Protein AF-A0A654IMM1-F1 (afdb_monomer)

Structure (mmCIF, N/CA/C/O backbone):
data_AF-A0A654IMM1-F1
#
_entry.id   AF-A0A654IMM1-F1
#
loop_
_atom_site.group_PDB
_atom_site.id
_atom_site.type_symbol
_atom_site.label_atom_id
_atom_site.label_alt_id
_atom_site.label_comp_id
_atom_site.label_asym_id
_atom_site.label_entity_id
_atom_site.label_seq_id
_atom_site.pdbx_PDB_ins_code
_atom_site.Cartn_x
_atom_site.Cartn_y
_atom_site.Cartn_z
_atom_site.occupancy
_atom_site.B_iso_or_equiv
_atom_site.auth_seq_id
_atom_site.auth_comp_id
_atom_site.auth_asym_id
_atom_site.auth_atom_id
_atom_site.pdbx_PDB_model_num
ATOM 1 N N . MET A 1 1 ? -13.346 61.002 -41.048 1.00 47.75 1 MET A N 1
ATOM 2 C CA . MET A 1 1 ? -12.872 59.673 -41.511 1.00 47.75 1 MET A CA 1
ATOM 3 C C . MET A 1 1 ? -11.420 59.480 -41.084 1.00 47.75 1 MET A C 1
ATOM 5 O O . MET A 1 1 ? -10.729 60.487 -41.015 1.00 47.75 1 MET A O 1
ATOM 9 N N . LYS A 1 2 ? -10.981 58.224 -40.876 1.00 48.41 2 LYS A N 1
ATOM 10 C CA . LYS A 1 2 ? -9.616 57.735 -40.526 1.00 48.41 2 LYS A CA 1
ATOM 11 C C . LYS A 1 2 ? -9.418 57.268 -39.066 1.00 48.41 2 LYS A C 1
ATOM 13 O O . LYS A 1 2 ? -8.613 57.811 -38.325 1.00 48.41 2 LYS A O 1
ATOM 18 N N . LYS A 1 3 ? -10.118 56.190 -38.685 1.00 50.53 3 LYS A N 1
ATOM 19 C CA . LYS A 1 3 ? -9.731 55.260 -37.599 1.00 50.53 3 LYS A CA 1
ATOM 20 C C . LYS A 1 3 ? -9.692 53.824 -38.143 1.00 50.53 3 LYS A C 1
ATOM 22 O O . LYS A 1 3 ? -10.423 52.960 -37.681 1.00 50.53 3 LYS A O 1
ATOM 27 N N . LEU A 1 4 ? -8.912 53.594 -39.199 1.00 48.59 4 LEU A N 1
ATOM 28 C CA . LEU A 1 4 ? -8.881 52.294 -39.879 1.00 48.59 4 LEU A CA 1
ATOM 29 C C . LEU A 1 4 ? -7.478 51.964 -40.409 1.00 48.59 4 LEU A C 1
ATOM 31 O O . LEU A 1 4 ? -7.307 51.718 -41.596 1.00 48.59 4 LEU A O 1
ATOM 35 N N . LEU A 1 5 ? -6.445 52.038 -39.560 1.00 50.12 5 LEU A N 1
ATOM 36 C CA . LEU A 1 5 ? -5.083 51.707 -40.008 1.00 50.12 5 LEU A CA 1
ATOM 37 C C . LEU A 1 5 ? -4.178 51.046 -38.955 1.00 50.12 5 LEU A C 1
ATOM 39 O O . LEU A 1 5 ? -2.963 51.129 -39.066 1.00 50.12 5 LEU A O 1
ATOM 43 N N . VAL A 1 6 ? -4.740 50.388 -37.934 1.00 53.06 6 VAL A N 1
ATOM 44 C CA . VAL A 1 6 ? -3.932 49.699 -36.896 1.00 53.06 6 VAL A CA 1
ATOM 45 C C . VAL A 1 6 ? -4.406 48.258 -36.656 1.00 53.06 6 VAL A C 1
ATOM 47 O O . VAL A 1 6 ? -4.269 47.717 -35.572 1.00 53.06 6 VAL A O 1
ATOM 50 N N . LEU A 1 7 ? -4.990 47.612 -37.670 1.00 47.03 7 LEU A N 1
ATOM 51 C CA . LEU A 1 7 ? -5.473 46.222 -37.560 1.00 47.03 7 LEU A CA 1
ATOM 52 C C . LEU A 1 7 ? -4.871 45.256 -38.592 1.00 47.03 7 LEU A C 1
ATOM 54 O O . LEU A 1 7 ? -5.200 44.077 -38.575 1.00 47.03 7 LEU A O 1
ATOM 58 N N . LEU A 1 8 ? -3.963 45.718 -39.460 1.00 47.16 8 LEU A N 1
ATOM 59 C CA . LEU A 1 8 ? -3.368 44.891 -40.524 1.00 47.16 8 LEU A CA 1
ATOM 60 C C . LEU A 1 8 ? -1.880 44.556 -40.324 1.00 47.16 8 LEU A C 1
ATOM 62 O O . LEU A 1 8 ? -1.355 43.714 -41.043 1.00 47.16 8 LEU A O 1
ATOM 66 N N . SER A 1 9 ? -1.190 45.150 -39.345 1.00 46.50 9 SER A N 1
ATOM 67 C CA . SER A 1 9 ? 0.234 44.866 -39.089 1.00 46.50 9 SER A CA 1
ATOM 68 C C . SER A 1 9 ? 0.473 43.695 -38.128 1.00 46.50 9 SER A C 1
ATOM 70 O O . SER A 1 9 ? 1.574 43.152 -38.091 1.00 46.50 9 SER A O 1
ATOM 72 N N . SER A 1 10 ? -0.544 43.263 -37.377 1.00 45.84 10 SER A N 1
ATOM 73 C CA . SER A 1 10 ? -0.417 42.168 -36.402 1.00 45.84 10 SER A CA 1
ATOM 74 C C . SER A 1 10 ? -0.670 40.777 -36.998 1.00 45.84 10 SER A C 1
ATOM 76 O O . SER A 1 10 ? -0.259 39.789 -36.399 1.00 45.84 10 SER A O 1
ATOM 78 N N . SER A 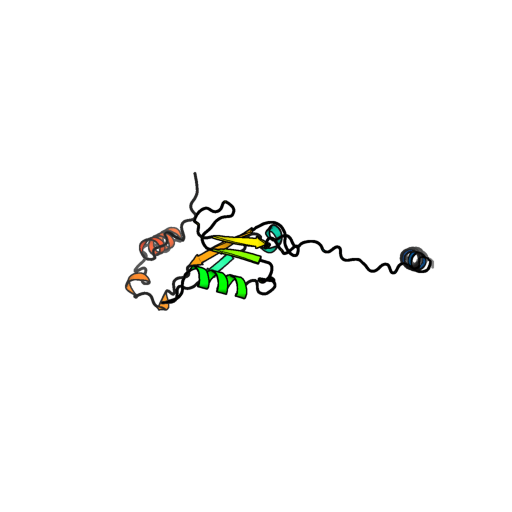1 11 ? -1.331 40.668 -38.162 1.00 46.41 11 SER A N 1
ATOM 79 C CA . SER A 1 11 ? -1.683 39.360 -38.750 1.00 46.41 11 SER A CA 1
ATOM 80 C C . SER A 1 11 ? -0.620 38.790 -39.696 1.00 46.41 11 SER A C 1
ATOM 82 O O . SER A 1 11 ? -0.575 37.579 -39.895 1.00 46.41 11 SER A O 1
ATOM 84 N N . VAL A 1 12 ? 0.280 39.623 -40.232 1.00 47.62 12 VAL A N 1
ATOM 85 C CA . VAL A 1 12 ? 1.350 39.166 -41.141 1.00 47.62 12 VAL A CA 1
ATOM 86 C C . VAL A 1 12 ? 2.534 38.566 -40.370 1.00 47.62 12 VAL A C 1
ATOM 88 O O . VAL A 1 12 ? 3.205 37.662 -40.858 1.00 47.62 12 VAL A O 1
ATOM 91 N N . LEU A 1 13 ? 2.765 39.001 -39.127 1.00 45.44 13 LEU A N 1
ATOM 92 C CA . LEU A 1 13 ? 3.836 38.451 -38.286 1.00 45.44 13 LEU A CA 1
ATOM 93 C C . LEU A 1 13 ? 3.483 37.087 -37.672 1.00 45.44 13 LEU A C 1
ATOM 95 O O . LEU A 1 13 ? 4.387 36.311 -37.374 1.00 45.44 13 LEU A O 1
ATOM 99 N N . LEU A 1 14 ? 2.192 36.762 -37.527 1.00 45.62 14 LEU A N 1
ATOM 100 C CA . LEU A 1 14 ? 1.763 35.466 -36.994 1.00 45.62 14 LEU A CA 1
ATOM 101 C C . LEU A 1 14 ? 1.698 34.360 -38.064 1.00 45.62 14 LEU A C 1
ATOM 103 O O . LEU A 1 14 ? 1.705 33.188 -37.710 1.00 45.62 14 LEU A O 1
ATOM 107 N N . SER A 1 15 ? 1.655 34.693 -39.360 1.00 44.59 15 SER A N 1
ATOM 108 C CA . SER A 1 15 ? 1.617 33.701 -40.452 1.00 44.59 15 SER A CA 1
ATOM 109 C C . SER A 1 15 ? 3.008 33.276 -40.950 1.00 44.59 15 SER A C 1
ATOM 111 O O . SER A 1 15 ? 3.177 32.181 -41.495 1.00 44.59 15 SER A O 1
ATOM 113 N N . LEU A 1 16 ? 4.041 34.090 -40.710 1.00 44.66 16 LEU A N 1
ATOM 114 C CA . LEU A 1 16 ? 5.419 33.789 -41.121 1.00 44.66 16 LEU A CA 1
ATOM 115 C C . LEU A 1 16 ? 6.182 32.904 -40.122 1.00 44.66 16 LEU A C 1
ATOM 117 O O . LEU A 1 16 ? 7.149 32.252 -40.511 1.00 44.66 16 LEU A O 1
ATOM 121 N N . SER A 1 17 ? 5.734 32.808 -38.867 1.00 49.28 17 SER A N 1
ATOM 122 C CA . SER A 1 17 ? 6.358 31.947 -37.849 1.00 49.28 17 SER A CA 1
ATOM 123 C C . SER A 1 17 ? 5.966 30.467 -37.959 1.00 49.28 17 SER A C 1
ATOM 125 O O . SER A 1 17 ? 6.712 29.607 -37.498 1.00 49.28 17 SER A O 1
ATOM 127 N N . PHE A 1 18 ? 4.846 30.142 -38.614 1.00 51.03 18 PHE A N 1
ATOM 128 C CA . PHE A 1 18 ? 4.467 28.751 -38.912 1.00 51.03 18 PHE A CA 1
ATOM 129 C C . PHE A 1 18 ? 5.083 28.238 -40.221 1.00 51.03 18 PHE A C 1
ATOM 131 O O . PHE A 1 18 ? 5.361 27.046 -40.359 1.00 51.03 18 PHE A O 1
ATOM 138 N N . SER A 1 19 ? 5.358 29.144 -41.164 1.00 45.44 19 SER A N 1
ATOM 139 C CA . SER A 1 19 ? 5.949 28.815 -42.467 1.00 45.44 19 SER A CA 1
ATOM 140 C C . SER A 1 19 ? 7.410 28.354 -42.354 1.00 45.44 19 SER A C 1
ATOM 142 O O . SER A 1 19 ? 7.832 27.453 -43.075 1.00 45.44 19 SER A O 1
ATOM 144 N N . SER A 1 20 ? 8.185 28.915 -41.419 1.00 48.22 20 SER A N 1
ATOM 145 C CA . SER A 1 20 ? 9.589 28.536 -41.194 1.00 48.22 20 SER A CA 1
ATOM 146 C C . SER A 1 20 ? 9.749 27.148 -40.560 1.00 48.22 20 SER A C 1
ATOM 148 O O . SER A 1 20 ? 10.708 26.447 -40.875 1.00 48.22 20 SER A O 1
ATOM 150 N N . ILE A 1 21 ? 8.786 26.700 -39.746 1.00 50.31 21 ILE A N 1
ATOM 151 C CA . ILE A 1 21 ? 8.763 25.336 -39.185 1.00 50.31 21 ILE A CA 1
ATOM 152 C C . ILE A 1 21 ? 8.428 24.304 -40.276 1.00 50.31 21 ILE A C 1
ATOM 154 O O . ILE A 1 21 ? 8.991 23.207 -40.292 1.00 50.31 21 ILE A O 1
ATOM 158 N N . TYR A 1 22 ? 7.551 24.658 -41.221 1.00 47.91 22 TYR A N 1
ATOM 15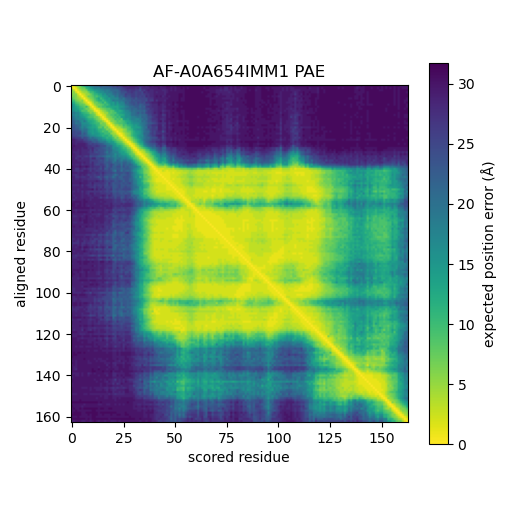9 C CA . TYR A 1 22 ? 7.210 23.792 -42.353 1.00 47.91 22 TYR A CA 1
ATOM 160 C C . TYR A 1 22 ? 8.344 23.702 -43.389 1.00 47.91 22 TYR A C 1
ATOM 162 O O . TYR A 1 22 ? 8.638 22.612 -43.880 1.00 47.91 22 TYR A O 1
ATOM 170 N N . LEU A 1 23 ? 9.039 24.810 -43.685 1.00 47.41 23 LEU A N 1
ATOM 171 C CA . LEU A 1 23 ? 10.123 24.816 -44.678 1.00 47.41 23 LEU A CA 1
ATOM 172 C C . LEU A 1 23 ? 11.394 24.093 -44.199 1.00 47.41 23 LEU A C 1
ATOM 174 O O . LEU A 1 23 ? 12.081 23.468 -45.007 1.00 47.41 23 LEU A O 1
ATOM 178 N N . LEU A 1 24 ? 11.695 24.126 -42.895 1.00 45.97 24 LEU A N 1
ATOM 179 C CA . LEU A 1 24 ? 12.834 23.395 -42.318 1.00 45.97 24 LEU A CA 1
ATOM 180 C C . LEU A 1 24 ? 12.622 21.870 -42.286 1.00 45.97 24 LEU A C 1
ATOM 182 O O . LEU A 1 24 ? 13.598 21.129 -42.196 1.00 45.97 24 LEU A O 1
ATOM 186 N N . ASN A 1 25 ? 11.378 21.399 -42.424 1.00 46.12 25 ASN A N 1
ATOM 187 C CA . ASN A 1 25 ? 11.046 19.972 -42.485 1.00 46.12 25 ASN A CA 1
ATOM 188 C C . ASN A 1 25 ? 11.036 19.387 -43.907 1.00 46.12 25 ASN A C 1
ATOM 190 O O . ASN A 1 25 ? 11.107 18.173 -44.051 1.00 46.12 25 ASN A O 1
ATOM 194 N N . TYR A 1 26 ? 10.969 20.204 -44.967 1.00 44.50 26 TYR A N 1
ATOM 195 C CA . TYR A 1 26 ? 10.846 19.678 -46.337 1.00 44.50 26 TYR A CA 1
ATOM 196 C C . TYR A 1 26 ? 12.195 19.339 -46.992 1.00 44.50 26 TYR A C 1
ATOM 198 O O . TYR A 1 26 ? 12.255 18.539 -47.921 1.00 44.50 26 TYR A O 1
ATOM 206 N N . LYS A 1 27 ? 13.298 19.941 -46.526 1.00 41.72 27 LYS A N 1
ATOM 207 C CA . LYS A 1 27 ? 14.619 19.791 -47.167 1.00 41.72 27 LYS A CA 1
ATOM 208 C C . LYS A 1 27 ? 15.551 18.789 -46.488 1.00 41.72 27 LYS A C 1
ATOM 210 O O . LYS A 1 27 ? 16.675 18.608 -46.948 1.00 41.72 27 LYS A O 1
ATOM 215 N N . ASN A 1 28 ? 15.097 18.138 -45.420 1.00 38.56 28 ASN A N 1
ATOM 216 C CA . ASN A 1 28 ? 15.865 17.120 -44.722 1.00 38.56 28 ASN A CA 1
ATOM 217 C C . ASN A 1 28 ? 15.063 15.817 -44.751 1.00 38.56 28 ASN A C 1
ATOM 219 O O . ASN A 1 28 ? 14.011 15.726 -44.129 1.00 38.56 28 ASN A O 1
ATOM 223 N N . ASN A 1 29 ? 15.558 14.811 -45.474 1.00 39.28 29 ASN A N 1
ATOM 224 C CA . ASN A 1 29 ? 15.002 13.451 -45.567 1.00 39.28 29 ASN A CA 1
ATOM 225 C C . ASN A 1 29 ? 15.073 12.669 -44.238 1.00 39.28 29 ASN A C 1
ATOM 227 O O . ASN A 1 29 ? 15.213 11.452 -44.226 1.00 39.28 29 ASN A O 1
ATOM 231 N N . ASN A 1 30 ? 14.964 13.353 -43.108 1.00 42.47 30 ASN A N 1
ATOM 232 C CA . ASN A 1 30 ? 14.840 12.753 -41.801 1.00 42.47 30 ASN A CA 1
ATOM 233 C C . ASN A 1 30 ? 13.491 13.195 -41.273 1.00 42.47 30 ASN A C 1
ATOM 235 O O . ASN A 1 30 ? 13.344 14.331 -40.828 1.00 42.47 30 ASN A O 1
ATOM 239 N N . GLN A 1 31 ? 12.512 12.290 -41.352 1.00 43.47 31 GLN A N 1
ATOM 240 C CA . GLN A 1 31 ? 11.287 12.389 -40.575 1.00 43.47 31 GLN A CA 1
ATOM 241 C C . GLN A 1 31 ? 11.671 12.884 -39.178 1.00 43.47 31 GLN A C 1
ATOM 243 O O . GLN A 1 31 ? 12.322 12.160 -38.420 1.00 43.47 31 GLN A O 1
ATOM 248 N N . VAL A 1 32 ? 11.277 14.108 -38.825 1.00 47.72 32 VAL A N 1
ATOM 249 C CA . VAL A 1 32 ? 11.229 14.525 -37.425 1.00 47.72 32 VAL A CA 1
ATOM 250 C C . VAL A 1 32 ? 10.041 13.779 -36.828 1.00 47.72 32 VAL A C 1
ATOM 252 O O . VAL A 1 32 ? 8.981 14.326 -36.547 1.00 47.72 32 VAL A O 1
ATOM 255 N N . VAL A 1 33 ? 10.209 12.465 -36.685 1.00 49.34 33 VAL A N 1
ATOM 256 C CA . VAL A 1 33 ? 9.524 11.720 -35.651 1.00 49.34 33 VAL A CA 1
ATOM 257 C C . VAL A 1 33 ? 9.985 12.407 -34.381 1.00 49.34 33 VAL A C 1
ATOM 259 O O . VAL A 1 33 ? 11.185 12.442 -34.095 1.00 49.34 33 VAL A O 1
ATOM 262 N N . LEU A 1 34 ? 9.050 12.994 -33.639 1.00 48.78 34 LEU A N 1
ATOM 263 C CA . LEU A 1 34 ? 9.270 13.265 -32.230 1.00 48.78 34 LEU A CA 1
ATOM 264 C C . LEU A 1 34 ? 9.611 11.906 -31.612 1.00 48.78 34 LEU A C 1
ATOM 266 O O . LEU A 1 34 ? 8.719 11.147 -31.242 1.00 48.78 34 LEU A O 1
ATOM 270 N N . LYS A 1 35 ? 10.901 11.546 -31.593 1.00 44.09 35 LYS A N 1
ATOM 271 C CA . LYS A 1 35 ? 11.407 10.446 -30.788 1.00 44.09 35 LYS A CA 1
ATOM 272 C C . LYS A 1 35 ? 11.074 10.880 -29.378 1.00 44.09 35 LYS A C 1
ATOM 274 O O . LYS A 1 35 ? 11.772 11.704 -28.794 1.00 44.09 35 LYS A O 1
ATOM 279 N N . GLN A 1 36 ? 9.949 10.390 -28.872 1.00 47.53 36 GLN A N 1
ATOM 280 C CA . GLN A 1 36 ? 9.707 10.347 -27.451 1.00 47.53 36 GLN A CA 1
ATOM 281 C C . GLN A 1 36 ? 10.897 9.547 -26.932 1.00 47.53 36 GLN A C 1
ATOM 283 O O . GLN A 1 36 ? 10.971 8.335 -27.127 1.00 47.53 36 GLN A O 1
ATOM 288 N N . GLU A 1 37 ? 11.914 10.246 -26.422 1.00 53.62 37 GLU A N 1
ATOM 289 C CA . GLU A 1 37 ? 12.948 9.592 -25.639 1.00 53.62 37 GLU A CA 1
ATOM 290 C C . GLU A 1 37 ? 12.192 8.711 -24.657 1.00 53.62 37 GLU A C 1
ATOM 292 O O . GLU A 1 37 ? 11.241 9.187 -24.027 1.00 53.62 37 GLU A O 1
ATOM 297 N N . ASN A 1 38 ? 12.549 7.428 -24.605 1.00 57.25 38 ASN A N 1
ATOM 298 C CA . ASN A 1 38 ? 12.044 6.484 -23.619 1.00 57.25 38 ASN A CA 1
ATOM 299 C C . ASN A 1 38 ? 12.444 7.022 -22.239 1.00 57.25 38 ASN A C 1
ATOM 301 O O . ASN A 1 38 ? 13.453 6.629 -21.662 1.00 57.25 38 ASN A O 1
ATOM 305 N N . LYS A 1 39 ? 11.711 8.022 -21.748 1.00 64.25 39 LYS A N 1
ATOM 306 C CA . LYS A 1 39 ? 11.950 8.647 -20.464 1.00 64.25 39 LYS A CA 1
ATOM 307 C C . LYS A 1 39 ? 11.443 7.650 -19.451 1.00 64.25 39 LYS A C 1
ATOM 309 O O . LYS A 1 39 ? 10.238 7.489 -19.269 1.00 64.25 39 LYS A O 1
ATOM 314 N N . GLU A 1 40 ? 12.395 6.960 -18.841 1.00 77.56 40 GLU A N 1
ATOM 315 C CA . GLU A 1 40 ? 12.165 6.101 -17.690 1.00 77.56 40 GLU A CA 1
ATOM 316 C C . GLU A 1 40 ? 11.264 6.838 -16.700 1.00 77.56 40 GL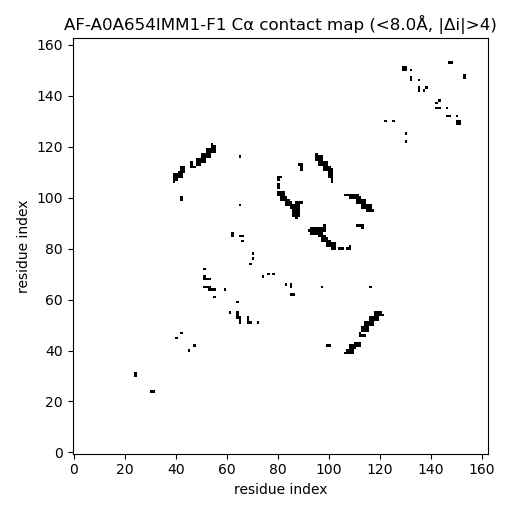U A C 1
ATOM 318 O O . GLU A 1 40 ? 11.516 7.994 -16.324 1.00 77.56 40 GLU A O 1
ATOM 323 N N . THR A 1 41 ? 10.169 6.191 -16.317 1.00 89.44 41 THR A N 1
ATOM 324 C CA . THR A 1 41 ? 9.158 6.843 -15.494 1.00 89.44 41 THR A CA 1
ATOM 325 C C . THR A 1 41 ? 9.598 6.825 -14.033 1.00 89.44 41 THR A C 1
ATOM 327 O O . THR A 1 41 ? 9.939 5.780 -13.484 1.00 89.44 41 THR A O 1
ATOM 330 N N . ASP A 1 42 ? 9.607 7.991 -13.393 1.00 91.75 42 ASP A N 1
ATOM 331 C CA . ASP A 1 42 ? 10.094 8.144 -12.022 1.00 91.75 42 ASP A CA 1
ATOM 332 C C . ASP A 1 42 ? 9.025 7.745 -10.999 1.00 91.75 42 ASP A C 1
ATOM 334 O O . ASP A 1 42 ? 7.996 8.420 -10.875 1.00 91.75 42 ASP A O 1
ATOM 338 N N . LEU A 1 43 ? 9.273 6.664 -10.251 1.00 92.38 43 LEU A N 1
ATOM 339 C CA . LEU A 1 43 ? 8.334 6.178 -9.238 1.00 92.38 43 LEU A CA 1
ATOM 340 C C . LEU A 1 43 ? 8.145 7.173 -8.093 1.00 92.38 43 LEU A C 1
ATOM 342 O O . LEU A 1 43 ? 7.039 7.263 -7.568 1.00 92.38 43 LEU A O 1
ATOM 346 N N . THR A 1 44 ? 9.163 7.972 -7.761 1.00 92.94 44 THR A N 1
ATOM 347 C CA . THR A 1 44 ? 9.064 8.963 -6.672 1.00 92.94 44 THR A CA 1
ATOM 348 C C . THR A 1 44 ? 8.037 10.047 -6.965 1.00 92.94 44 THR A C 1
ATOM 350 O O . THR A 1 44 ? 7.343 10.530 -6.076 1.00 92.94 44 THR A O 1
ATOM 353 N N . LYS A 1 45 ? 7.891 10.402 -8.245 1.00 91.25 45 LYS A N 1
ATOM 354 C CA . LYS A 1 45 ? 6.914 11.392 -8.703 1.00 91.25 45 LYS A CA 1
ATOM 355 C C . LYS A 1 45 ? 5.540 10.770 -8.889 1.00 91.25 45 LYS A C 1
ATOM 357 O O . LYS A 1 45 ? 4.541 11.390 -8.545 1.00 91.25 45 LYS A O 1
ATOM 362 N N . LEU A 1 46 ? 5.489 9.550 -9.427 1.00 91.75 46 LEU A N 1
ATOM 363 C CA . LEU A 1 46 ? 4.231 8.834 -9.647 1.00 91.75 46 LEU A CA 1
ATOM 364 C C . LEU A 1 46 ? 3.520 8.458 -8.348 1.00 91.75 46 LEU A C 1
ATOM 366 O O . LEU A 1 46 ? 2.292 8.445 -8.303 1.00 91.75 46 LEU A O 1
ATOM 370 N N . LEU A 1 47 ? 4.289 8.101 -7.323 1.00 93.12 47 LEU A N 1
ATOM 371 C CA . LEU A 1 47 ? 3.784 7.576 -6.060 1.00 93.12 47 LEU A CA 1
ATOM 372 C C . LEU A 1 47 ? 4.040 8.535 -4.895 1.00 93.12 47 LEU A C 1
ATOM 374 O O . LEU A 1 47 ? 3.994 8.122 -3.739 1.00 93.12 47 LEU A O 1
ATOM 378 N N . TYR A 1 48 ? 4.260 9.820 -5.181 1.00 91.44 48 TYR A N 1
ATOM 379 C CA . TYR A 1 48 ? 4.410 10.831 -4.142 1.00 91.44 48 TYR A CA 1
ATOM 380 C C . TYR A 1 48 ? 3.193 10.824 -3.204 1.00 91.44 48 TYR A C 1
ATOM 382 O O . TYR A 1 48 ? 2.055 11.006 -3.645 1.00 91.44 48 TYR A O 1
ATOM 390 N N . ASN A 1 49 ? 3.431 10.583 -1.911 1.00 89.50 49 ASN A N 1
ATOM 391 C CA . ASN A 1 49 ? 2.399 10.429 -0.877 1.00 89.50 49 ASN A CA 1
ATOM 392 C C . ASN A 1 49 ? 1.328 9.367 -1.203 1.00 89.50 49 ASN A C 1
ATOM 394 O O . ASN A 1 49 ? 0.164 9.476 -0.799 1.00 89.50 49 ASN A O 1
ATOM 398 N N . ALA A 1 50 ? 1.707 8.322 -1.940 1.00 92.94 50 ALA A N 1
ATOM 399 C CA . ALA A 1 50 ? 0.829 7.209 -2.246 1.00 92.94 50 ALA A CA 1
ATOM 400 C C . ALA A 1 50 ? 0.408 6.458 -0.976 1.00 92.94 50 ALA A C 1
ATOM 402 O O . ALA A 1 50 ? 1.188 6.231 -0.049 1.00 92.94 50 ALA A O 1
ATOM 403 N N . TYR A 1 51 ? -0.850 6.020 -0.957 1.00 94.69 51 TYR A N 1
ATOM 404 C CA . TYR A 1 51 ? -1.364 5.210 0.1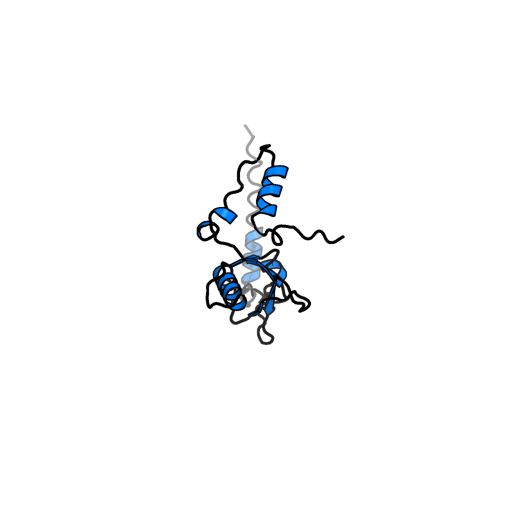36 1.00 94.69 51 TYR A CA 1
ATOM 405 C C . TYR A 1 51 ? -2.428 4.224 -0.327 1.00 94.69 51 TYR A C 1
ATOM 407 O O . TYR A 1 51 ? -3.155 4.474 -1.292 1.00 94.69 51 TYR A O 1
ATOM 415 N N . VAL A 1 52 ? -2.595 3.138 0.418 1.00 93.38 52 VAL A N 1
ATOM 416 C CA . VAL A 1 52 ? -3.716 2.204 0.269 1.00 93.38 52 VAL A CA 1
ATOM 417 C C . VAL A 1 52 ? -4.351 1.909 1.618 1.00 93.38 52 VAL A C 1
ATOM 419 O O . VAL A 1 52 ? -3.761 2.103 2.677 1.00 93.38 52 VAL A O 1
ATOM 422 N N . SER A 1 53 ? -5.589 1.438 1.586 1.00 90.25 53 SER A N 1
ATOM 423 C CA . SER A 1 53 ? -6.259 0.944 2.781 1.00 90.25 53 SER A CA 1
ATOM 424 C C . SER A 1 53 ? -6.736 -0.472 2.538 1.00 90.25 53 SER A C 1
ATOM 426 O O . SER A 1 53 ? -7.319 -0.752 1.491 1.00 90.25 53 SER A O 1
ATOM 428 N N . ILE A 1 54 ? -6.517 -1.339 3.515 1.00 88.38 54 ILE A N 1
ATOM 429 C CA . ILE A 1 54 ? -6.908 -2.744 3.471 1.00 88.38 54 ILE A CA 1
ATOM 430 C C . ILE A 1 54 ? -7.886 -3.043 4.594 1.00 88.38 54 ILE A C 1
ATOM 432 O O . ILE A 1 54 ? -7.820 -2.435 5.654 1.00 88.38 54 ILE A O 1
ATOM 436 N N . ILE A 1 55 ? -8.789 -3.986 4.364 1.00 84.12 55 ILE A N 1
ATOM 437 C CA . ILE A 1 55 ? -9.630 -4.562 5.413 1.00 84.12 55 ILE A CA 1
ATOM 438 C C . ILE A 1 55 ? -9.110 -5.975 5.628 1.00 84.12 55 ILE A C 1
ATOM 440 O O . ILE A 1 55 ? -8.952 -6.723 4.658 1.00 84.12 55 ILE A O 1
ATOM 444 N N . THR A 1 56 ? -8.815 -6.328 6.875 1.00 81.00 56 THR A N 1
ATOM 445 C CA . THR A 1 56 ? -8.393 -7.684 7.219 1.00 81.00 56 THR A CA 1
ATOM 446 C C . THR A 1 56 ? -9.522 -8.662 6.910 1.00 81.00 56 THR A C 1
ATOM 448 O O . THR A 1 56 ? -10.690 -8.423 7.208 1.00 81.00 56 THR A O 1
ATOM 451 N N . LYS A 1 57 ? -9.177 -9.771 6.257 1.00 76.75 57 LYS A N 1
ATOM 452 C CA . LYS A 1 57 ? -10.101 -10.869 5.964 1.00 76.75 57 LYS A CA 1
ATOM 453 C C . LYS A 1 57 ? -9.502 -12.147 6.524 1.00 76.75 57 LYS A C 1
ATOM 455 O O . LYS A 1 57 ? -8.303 -12.371 6.364 1.00 76.75 57 LYS A O 1
ATOM 460 N N . SER A 1 58 ? -10.333 -12.972 7.160 1.00 75.00 58 SER A N 1
ATOM 461 C CA . SER A 1 58 ? -9.898 -14.273 7.672 1.00 75.00 58 SER A CA 1
ATOM 462 C C . SER A 1 58 ? -9.253 -15.098 6.552 1.00 75.00 58 SER A C 1
ATOM 464 O O . SER A 1 58 ? -9.770 -15.139 5.434 1.00 75.00 58 SER A O 1
ATOM 466 N N . GLY A 1 59 ? -8.095 -15.697 6.835 1.00 77.50 59 GLY A N 1
ATOM 467 C CA . GLY A 1 59 ? -7.371 -16.565 5.902 1.00 77.50 59 GLY A CA 1
ATOM 468 C C . GLY A 1 59 ? -6.528 -15.869 4.824 1.00 77.50 59 GLY A C 1
ATOM 469 O O . GLY A 1 59 ? -5.893 -16.570 4.041 1.00 77.50 59 GLY A O 1
ATOM 470 N N . LYS A 1 60 ? -6.469 -14.528 4.763 1.00 85.44 60 LYS A N 1
ATOM 471 C CA . LYS A 1 60 ? -5.552 -13.800 3.861 1.00 85.44 60 LYS A CA 1
ATOM 472 C C . LYS A 1 60 ? -4.423 -13.124 4.635 1.00 85.44 60 LYS A C 1
ATOM 474 O O . LYS A 1 60 ? -4.666 -12.479 5.654 1.00 85.44 60 LYS A O 1
ATOM 479 N N . SER A 1 61 ? -3.198 -13.214 4.115 1.00 89.62 61 SER A N 1
ATOM 480 C CA . SER A 1 61 ? -2.064 -12.486 4.686 1.00 89.62 61 SER A CA 1
ATOM 481 C C . SER A 1 61 ? -2.194 -10.978 4.427 1.00 89.62 61 SER A C 1
ATOM 483 O O . SER A 1 61 ? -2.749 -10.549 3.411 1.00 89.62 61 SER A O 1
ATOM 485 N N . ILE A 1 62 ? -1.651 -10.151 5.328 1.00 87.31 62 ILE A N 1
ATOM 486 C CA . ILE A 1 62 ? -1.591 -8.691 5.135 1.00 87.31 62 ILE A CA 1
ATOM 487 C C . ILE A 1 62 ? -0.843 -8.359 3.840 1.00 87.31 62 ILE A C 1
ATOM 489 O O . ILE A 1 62 ? -1.283 -7.496 3.085 1.00 87.31 62 ILE A O 1
ATOM 493 N N . LYS A 1 63 ? 0.244 -9.084 3.553 1.00 91.31 63 LYS A N 1
ATOM 494 C CA . LYS A 1 63 ? 1.043 -8.912 2.338 1.00 91.31 63 LYS A CA 1
ATOM 495 C C . LYS A 1 63 ? 0.193 -9.036 1.074 1.00 91.31 63 LYS A C 1
ATOM 497 O O . LYS A 1 63 ? 0.247 -8.152 0.221 1.00 91.31 63 LYS A O 1
ATOM 502 N N . ASP A 1 64 ? -0.632 -10.075 0.987 1.00 92.06 64 ASP A N 1
ATOM 503 C CA . ASP A 1 64 ? -1.494 -10.298 -0.177 1.00 92.06 64 ASP A CA 1
ATOM 504 C C . ASP A 1 64 ? -2.578 -9.225 -0.289 1.00 92.06 64 ASP A C 1
ATOM 506 O O . ASP A 1 64 ? -2.838 -8.717 -1.379 1.00 92.06 64 ASP A O 1
ATOM 510 N N . LEU A 1 65 ? -3.174 -8.829 0.842 1.00 92.00 65 LEU A N 1
ATOM 511 C CA . LEU A 1 65 ? -4.190 -7.774 0.883 1.00 92.00 65 LEU A CA 1
ATOM 512 C C . LEU A 1 65 ? -3.632 -6.422 0.424 1.00 92.00 65 LEU A C 1
ATOM 514 O O . LEU A 1 65 ? -4.287 -5.714 -0.342 1.00 92.00 65 LEU A O 1
ATOM 518 N N . VAL A 1 66 ? -2.425 -6.061 0.870 1.00 93.62 66 VAL A N 1
ATOM 519 C CA . VAL A 1 66 ? -1.750 -4.823 0.454 1.00 93.62 66 VAL A CA 1
ATOM 520 C C . VAL A 1 66 ? -1.402 -4.884 -1.028 1.00 93.62 66 VAL A C 1
ATOM 522 O O . VAL A 1 66 ? -1.687 -3.933 -1.753 1.00 93.62 66 VAL A O 1
ATOM 525 N N . LEU A 1 67 ? -0.853 -6.003 -1.506 1.00 94.50 67 LEU A N 1
ATOM 526 C CA . LEU A 1 67 ? -0.498 -6.165 -2.914 1.00 94.50 67 LEU A CA 1
ATOM 527 C C . LEU A 1 67 ? -1.728 -6.073 -3.831 1.00 94.50 67 LEU A C 1
ATOM 529 O O . LEU A 1 67 ? -1.684 -5.388 -4.852 1.00 94.50 67 LEU A O 1
ATOM 533 N N . GLU A 1 68 ? -2.833 -6.722 -3.458 1.00 94.56 68 GLU A N 1
ATOM 534 C CA . GLU A 1 68 ? -4.113 -6.649 -4.173 1.00 94.56 68 GLU A CA 1
ATOM 535 C C . GLU A 1 68 ? -4.641 -5.203 -4.206 1.00 94.56 68 GLU A C 1
ATOM 537 O O . GLU A 1 68 ? -5.039 -4.704 -5.262 1.00 94.56 68 GLU A O 1
ATOM 542 N N . ALA A 1 69 ? -4.580 -4.492 -3.074 1.00 94.06 69 ALA A N 1
ATOM 543 C CA . ALA A 1 69 ? -5.020 -3.103 -2.978 1.00 94.06 69 ALA A CA 1
ATOM 544 C C . ALA A 1 69 ? -4.163 -2.145 -3.821 1.00 94.06 69 ALA A C 1
ATOM 546 O O . ALA A 1 69 ? -4.716 -1.274 -4.496 1.00 94.06 69 ALA A O 1
ATOM 547 N N . ILE A 1 70 ? -2.836 -2.318 -3.825 1.00 95.44 70 ILE A N 1
ATOM 548 C CA . ILE A 1 70 ? -1.917 -1.536 -4.665 1.00 95.44 70 ILE A CA 1
ATOM 549 C C . ILE A 1 70 ? -2.226 -1.786 -6.141 1.00 95.44 70 ILE A C 1
ATOM 551 O O . ILE A 1 70 ? -2.431 -0.828 -6.883 1.00 95.44 70 ILE A O 1
ATOM 555 N N . LYS A 1 71 ? -2.346 -3.055 -6.556 1.00 95.56 71 LYS A N 1
ATOM 556 C CA . LYS A 1 71 ? -2.668 -3.422 -7.945 1.00 95.56 71 LYS A CA 1
ATOM 557 C C . LYS A 1 71 ? -3.995 -2.848 -8.417 1.00 95.56 71 LYS A C 1
ATOM 559 O O . LYS A 1 71 ? -4.110 -2.410 -9.558 1.00 95.56 71 LYS A O 1
ATOM 564 N N . LYS A 1 72 ? -4.990 -2.814 -7.531 1.00 95.31 72 LYS A N 1
ATOM 565 C CA . LYS A 1 72 ? -6.306 -2.255 -7.833 1.00 95.31 72 LYS A CA 1
ATOM 566 C C . LYS A 1 72 ? -6.291 -0.728 -7.926 1.00 95.31 72 LYS A C 1
ATOM 568 O O . LYS A 1 72 ? -6.893 -0.182 -8.844 1.00 95.31 72 LYS A O 1
ATOM 573 N N . LYS A 1 73 ? -5.646 -0.036 -6.978 1.00 95.75 73 LYS A N 1
ATOM 574 C CA . LYS A 1 73 ? -5.628 1.438 -6.927 1.00 95.75 73 LYS A CA 1
ATOM 575 C C . LYS A 1 73 ? -4.724 2.043 -8.001 1.00 95.75 73 LYS A C 1
ATOM 577 O O . 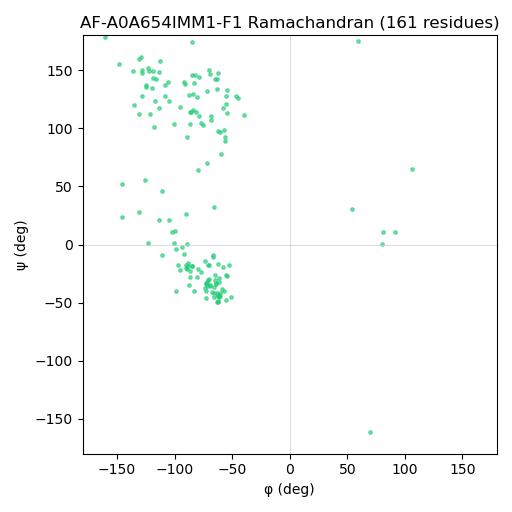LYS A 1 73 ? -5.067 3.070 -8.576 1.00 95.75 73 LYS A O 1
ATOM 582 N N . TYR A 1 74 ? -3.595 1.400 -8.273 1.00 95.19 74 TYR A N 1
ATOM 583 C CA . TYR A 1 74 ? -2.580 1.856 -9.219 1.00 95.19 74 TYR A CA 1
ATOM 584 C C . TYR A 1 74 ? -2.537 0.952 -10.455 1.00 95.19 74 TYR A C 1
ATOM 586 O O . TYR A 1 74 ? -1.469 0.547 -10.902 1.00 95.19 74 TYR A O 1
ATOM 594 N N . SER A 1 75 ? -3.705 0.624 -11.015 1.00 94.81 75 SER A N 1
ATOM 595 C CA . SER A 1 75 ? -3.846 -0.291 -12.161 1.00 94.81 75 SER A CA 1
ATOM 596 C C . SER A 1 75 ? -3.166 0.193 -13.448 1.00 94.81 75 SER A C 1
ATOM 598 O O . SER A 1 75 ? -2.929 -0.603 -14.351 1.00 94.81 75 SER A O 1
ATOM 600 N N . PHE A 1 76 ? -2.829 1.482 -13.528 1.00 91.12 76 PHE A N 1
ATOM 601 C CA . PHE A 1 76 ? -2.045 2.068 -14.616 1.00 91.12 76 PHE A CA 1
ATOM 602 C C . PHE A 1 76 ? -0.553 1.692 -14.560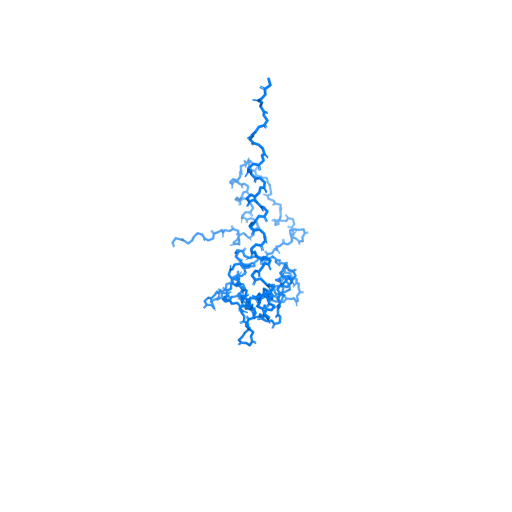 1.00 91.12 76 PHE A C 1
ATOM 604 O O . PHE A 1 76 ? 0.175 1.927 -15.526 1.00 91.12 76 PHE A O 1
ATOM 611 N N . LEU A 1 77 ? -0.074 1.152 -13.434 1.00 93.50 77 LEU A N 1
ATOM 612 C CA . LEU A 1 77 ? 1.291 0.657 -13.311 1.00 93.50 77 LEU A CA 1
ATOM 613 C C . LEU A 1 77 ? 1.429 -0.719 -13.953 1.00 93.50 77 LEU A C 1
ATOM 615 O O . LEU A 1 77 ? 0.566 -1.589 -13.853 1.00 93.50 77 LEU A O 1
ATOM 619 N N . ASP A 1 78 ? 2.588 -0.940 -14.551 1.00 93.88 78 ASP A N 1
ATOM 620 C CA . ASP A 1 78 ? 2.973 -2.230 -15.083 1.00 93.88 78 ASP A CA 1
ATOM 621 C C . ASP A 1 78 ? 3.689 -3.050 -14.010 1.00 93.88 78 ASP A C 1
ATOM 623 O O . ASP A 1 78 ? 4.906 -2.979 -13.831 1.00 93.88 78 ASP A O 1
ATOM 627 N N . PHE A 1 79 ? 2.910 -3.855 -13.291 1.00 94.25 79 PHE A N 1
ATOM 628 C CA . PHE A 1 79 ? 3.408 -4.721 -12.223 1.00 94.25 79 PHE A CA 1
ATOM 629 C C . PHE A 1 79 ? 4.326 -5.850 -12.711 1.00 94.25 79 PHE A C 1
ATOM 631 O O . PHE A 1 79 ? 4.966 -6.503 -11.889 1.00 94.25 79 PHE A O 1
ATOM 638 N N . SER A 1 80 ? 4.424 -6.099 -14.022 1.00 94.31 80 SER A N 1
ATOM 639 C CA . SER A 1 80 ? 5.399 -7.063 -14.544 1.00 94.31 80 SER A CA 1
ATOM 640 C C . SER A 1 80 ? 6.834 -6.536 -14.420 1.00 94.31 80 SER A C 1
ATOM 642 O O . SER A 1 80 ? 7.752 -7.324 -14.181 1.00 94.31 80 SER A O 1
ATOM 644 N N . ALA A 1 81 ? 6.995 -5.210 -14.472 1.00 93.94 81 ALA A N 1
ATOM 645 C CA . ALA A 1 81 ? 8.251 -4.469 -14.393 1.00 93.94 81 ALA A CA 1
ATOM 646 C C . ALA A 1 81 ? 8.630 -4.008 -12.971 1.00 93.94 81 ALA A C 1
ATOM 648 O O . ALA A 1 81 ? 9.686 -3.398 -12.797 1.00 93.94 81 ALA A O 1
ATOM 649 N N . LEU A 1 82 ? 7.788 -4.278 -11.969 1.00 95.19 82 LEU A N 1
ATOM 650 C CA . LEU A 1 82 ? 7.948 -3.788 -10.598 1.00 95.19 82 LEU A CA 1
ATOM 651 C C . LEU A 1 82 ? 8.108 -4.934 -9.601 1.00 95.19 82 LEU A C 1
ATOM 653 O O . LEU A 1 82 ? 7.455 -5.971 -9.720 1.00 95.19 82 LEU A O 1
ATOM 657 N N . ASP A 1 83 ? 8.948 -4.715 -8.600 1.00 95.12 83 ASP A N 1
ATOM 658 C CA . ASP A 1 83 ? 9.029 -5.512 -7.384 1.00 95.12 83 ASP A CA 1
ATOM 659 C C . ASP A 1 83 ? 8.401 -4.739 -6.216 1.00 95.12 83 ASP A C 1
ATOM 661 O O . ASP A 1 83 ? 8.541 -3.516 -6.121 1.00 95.12 83 ASP A O 1
ATOM 665 N N . ILE A 1 84 ? 7.657 -5.442 -5.362 1.00 94.94 84 ILE A N 1
ATOM 666 C CA . ILE A 1 84 ? 6.904 -4.843 -4.256 1.00 94.94 84 ILE A CA 1
ATOM 667 C C . ILE A 1 84 ? 7.204 -5.607 -2.971 1.00 94.94 84 ILE A C 1
ATOM 669 O O . ILE A 1 84 ? 6.762 -6.742 -2.775 1.00 94.94 84 ILE A O 1
ATOM 673 N N . GLU A 1 85 ? 7.893 -4.936 -2.055 1.00 94.31 85 GLU A N 1
ATOM 674 C CA . GLU A 1 85 ? 8.197 -5.442 -0.721 1.00 94.31 85 GLU A CA 1
ATOM 675 C C . GLU A 1 85 ? 7.227 -4.822 0.290 1.00 94.31 85 GLU A C 1
ATOM 677 O O . GLU A 1 85 ? 7.357 -3.657 0.658 1.00 94.31 85 GLU A O 1
ATOM 682 N N . VAL A 1 86 ? 6.230 -5.593 0.731 1.00 92.88 86 VAL A N 1
ATOM 683 C CA . VAL A 1 86 ? 5.273 -5.160 1.765 1.00 92.88 86 VAL A CA 1
ATOM 684 C C . VAL A 1 86 ? 5.865 -5.375 3.153 1.00 92.88 86 VAL A C 1
ATOM 686 O O . VAL A 1 86 ? 6.429 -6.436 3.413 1.00 92.88 86 VAL A O 1
ATOM 689 N N . GLY A 1 87 ? 5.656 -4.405 4.042 1.00 89.31 87 GLY A N 1
ATOM 690 C CA . GLY A 1 87 ? 6.112 -4.452 5.429 1.00 89.31 87 GLY A CA 1
ATOM 691 C C . GLY A 1 87 ? 7.492 -3.836 5.618 1.00 89.31 87 GLY A C 1
ATOM 692 O O . GLY A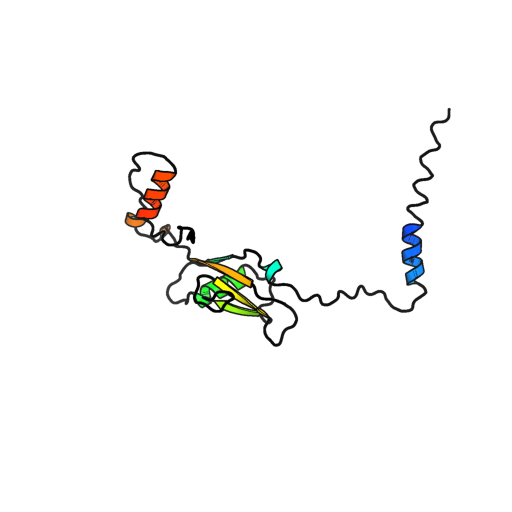 1 87 ? 8.076 -3.989 6.679 1.00 89.31 87 GLY A O 1
ATOM 693 N N . LYS A 1 88 ? 8.033 -3.151 4.606 1.00 89.19 88 LYS A N 1
ATOM 694 C CA . LYS A 1 88 ? 9.360 -2.540 4.659 1.00 89.19 88 LYS A CA 1
ATOM 695 C C . LYS A 1 88 ? 9.323 -1.077 4.253 1.00 89.19 88 LYS A C 1
ATOM 697 O O . LYS A 1 88 ? 8.510 -0.681 3.424 1.00 89.19 88 LYS A O 1
ATOM 702 N N . ASP A 1 89 ? 10.206 -0.283 4.850 1.00 88.62 89 ASP A N 1
ATOM 703 C CA . ASP A 1 89 ? 10.536 1.066 4.373 1.00 88.62 89 ASP A CA 1
ATOM 704 C C . ASP A 1 89 ? 11.627 1.022 3.280 1.00 88.62 89 ASP A C 1
ATOM 706 O O . ASP A 1 89 ? 12.198 -0.037 2.998 1.00 88.62 89 ASP A O 1
ATOM 710 N N . LYS A 1 90 ? 11.947 2.163 2.656 1.00 85.25 90 LYS A N 1
ATOM 711 C CA . LYS A 1 90 ? 12.990 2.318 1.618 1.00 85.25 90 LYS A CA 1
ATOM 712 C C . LYS A 1 90 ? 14.354 1.809 2.066 1.00 85.25 90 LYS A C 1
ATOM 714 O O . LYS A 1 90 ? 15.148 1.394 1.225 1.00 85.25 90 LYS A O 1
ATOM 719 N N . ASN A 1 91 ? 14.607 1.818 3.372 1.00 86.69 91 ASN A N 1
ATOM 720 C CA . ASN A 1 91 ? 15.852 1.367 3.982 1.00 86.69 91 ASN A CA 1
ATOM 721 C C . ASN A 1 91 ? 15.827 -0.135 4.320 1.00 86.69 91 ASN A C 1
ATOM 723 O O . ASN A 1 91 ? 16.800 -0.659 4.855 1.00 86.69 91 ASN A O 1
ATOM 727 N N . GLY A 1 92 ? 14.731 -0.836 4.018 1.00 83.38 92 GLY A N 1
ATOM 728 C CA . GLY A 1 92 ? 14.563 -2.266 4.251 1.00 83.38 92 GLY A CA 1
ATOM 729 C C . GLY A 1 92 ? 14.170 -2.640 5.682 1.00 83.38 92 GLY A C 1
ATOM 730 O O . GLY A 1 92 ? 14.205 -3.825 6.010 1.00 83.38 92 GLY A O 1
ATOM 731 N N . ARG A 1 93 ? 13.801 -1.672 6.529 1.00 86.81 93 ARG A N 1
ATOM 732 C CA . ARG A 1 93 ? 13.373 -1.907 7.918 1.00 86.81 93 ARG A CA 1
ATOM 733 C C . ARG A 1 93 ? 11.889 -2.240 7.975 1.00 86.81 93 ARG A C 1
ATOM 735 O O . ARG A 1 93 ? 11.109 -1.665 7.219 1.00 86.81 93 ARG A O 1
ATOM 742 N N . GLU A 1 94 ? 11.506 -3.106 8.911 1.00 87.69 94 GLU A N 1
ATOM 743 C CA . GLU A 1 94 ? 10.103 -3.456 9.164 1.00 87.69 94 GLU A CA 1
ATOM 744 C C . GLU A 1 94 ? 9.257 -2.203 9.448 1.00 87.69 94 GLU A C 1
ATOM 746 O O . GLU A 1 94 ? 9.610 -1.372 10.290 1.00 87.69 94 GLU A O 1
ATOM 751 N N . SER A 1 95 ? 8.149 -2.037 8.725 1.00 89.06 95 SER A N 1
ATOM 752 C CA . SER A 1 95 ? 7.305 -0.843 8.802 1.00 89.06 95 SER A CA 1
ATOM 753 C C . SER A 1 95 ? 5.887 -1.071 8.259 1.00 89.06 95 SER A C 1
ATOM 755 O O . SER A 1 95 ? 5.545 -2.140 7.762 1.00 89.06 95 SER A O 1
ATOM 757 N N . THR A 1 96 ? 5.043 -0.037 8.324 1.00 87.56 96 THR A N 1
ATOM 758 C CA . THR A 1 96 ? 3.693 -0.014 7.729 1.00 87.56 96 THR A CA 1
ATOM 759 C C . THR A 1 96 ? 3.678 0.512 6.287 1.00 87.56 96 THR A C 1
ATOM 761 O O . THR A 1 96 ? 2.669 1.044 5.808 1.00 87.56 96 THR A O 1
ATOM 764 N N . TYR A 1 97 ? 4.802 0.365 5.584 1.00 91.38 97 TYR A N 1
ATOM 765 C CA . TYR A 1 97 ? 4.973 0.765 4.192 1.00 91.38 97 TYR A CA 1
ATOM 766 C C . TYR A 1 97 ? 5.157 -0.447 3.273 1.00 91.38 97 TYR A C 1
ATOM 768 O O . TYR A 1 97 ? 5.513 -1.552 3.690 1.00 91.38 97 TYR A O 1
ATOM 776 N N . ALA A 1 98 ? 4.871 -0.239 1.994 1.00 93.88 98 ALA A N 1
ATOM 777 C CA . ALA A 1 98 ? 5.265 -1.132 0.921 1.00 93.88 98 ALA A CA 1
ATOM 778 C C . ALA A 1 98 ? 6.213 -0.380 -0.011 1.00 93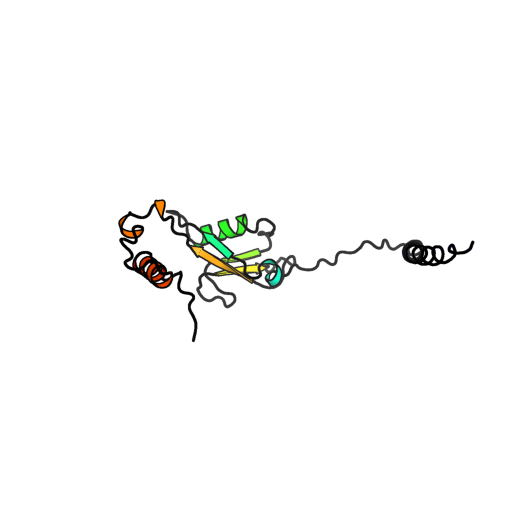.88 98 ALA A C 1
ATOM 780 O O . ALA A 1 98 ? 5.837 0.665 -0.543 1.00 93.88 98 ALA A O 1
ATOM 781 N N . VAL A 1 99 ? 7.418 -0.901 -0.228 1.00 96.06 99 VAL A N 1
ATOM 782 C CA . VAL A 1 99 ? 8.360 -0.298 -1.176 1.00 96.06 99 VAL A CA 1
ATOM 783 C C . VAL A 1 99 ? 8.110 -0.853 -2.563 1.00 96.06 99 VAL A C 1
ATOM 785 O O . VAL A 1 99 ? 8.095 -2.068 -2.757 1.00 96.06 99 VAL A O 1
ATOM 788 N N . VAL A 1 100 ? 7.965 0.045 -3.530 1.00 95.12 100 VAL A N 1
ATOM 789 C CA . VAL A 1 100 ? 7.855 -0.276 -4.950 1.00 95.12 100 VAL A CA 1
ATOM 790 C C . VAL A 1 100 ? 9.173 0.072 -5.630 1.00 95.12 100 VAL A C 1
ATOM 792 O O . VAL A 1 100 ? 9.635 1.214 -5.558 1.00 95.12 100 VAL A O 1
ATOM 795 N N . LYS A 1 101 ? 9.783 -0.917 -6.287 1.00 94.75 101 LYS A N 1
ATOM 796 C CA . LYS A 1 101 ? 11.078 -0.796 -6.969 1.00 94.75 101 LYS A CA 1
ATOM 797 C C . LYS A 1 101 ? 10.973 -1.310 -8.410 1.00 94.75 101 LYS A C 1
ATOM 799 O O . LYS A 1 101 ? 10.188 -2.222 -8.666 1.00 94.75 101 LYS A O 1
ATOM 804 N N . PRO A 1 102 ? 11.757 -0.789 -9.362 1.00 94.94 102 PRO A N 1
ATOM 805 C CA . PRO A 1 102 ? 11.921 -1.405 -10.669 1.00 94.94 102 PRO A CA 1
ATOM 806 C C . PRO A 1 102 ? 12.604 -2.761 -10.504 1.00 94.94 102 PRO A C 1
ATOM 808 O O . PRO A 1 102 ? 13.507 -2.911 -9.679 1.00 94.94 102 PRO A O 1
ATOM 811 N N . LYS A 1 103 ? 12.201 -3.750 -11.299 1.00 94.75 103 LYS A N 1
ATOM 812 C CA . LYS A 1 103 ? 12.965 -4.997 -11.391 1.00 94.75 103 LYS A CA 1
ATOM 813 C C . LYS A 1 103 ? 14.290 -4.749 -12.101 1.00 94.75 103 LYS A C 1
ATOM 815 O O . LYS A 1 103 ? 14.341 -3.987 -13.060 1.00 94.75 103 LYS A O 1
ATOM 820 N N . SER A 1 104 ? 15.329 -5.483 -11.710 1.00 88.44 104 SER A N 1
ATOM 821 C CA . SER A 1 104 ? 16.684 -5.359 -12.271 1.00 88.44 104 SER A CA 1
ATOM 822 C C . SER A 1 104 ? 16.770 -5.582 -13.787 1.00 88.44 104 SER A C 1
ATOM 824 O O . SER A 1 104 ? 17.751 -5.192 -14.406 1.00 88.44 104 SER A O 1
ATOM 826 N N . ASN A 1 105 ? 15.768 -6.228 -14.387 1.00 88.19 105 ASN A N 1
ATOM 827 C CA . ASN A 1 105 ? 15.684 -6.506 -15.820 1.00 88.19 105 ASN A CA 1
ATOM 828 C C . ASN A 1 105 ? 14.725 -5.569 -16.581 1.00 88.19 105 ASN A C 1
ATOM 830 O O . ASN A 1 105 ? 14.392 -5.857 -17.730 1.00 88.19 105 ASN A O 1
ATOM 834 N N . SER A 1 106 ? 14.245 -4.488 -15.959 1.00 87.06 106 SER A N 1
ATOM 835 C CA . SER A 1 106 ? 13.312 -3.544 -16.573 1.00 87.06 106 SER A CA 1
ATOM 836 C C . SER A 1 106 ? 13.800 -2.105 -16.458 1.00 87.06 106 SER A C 1
ATOM 838 O O . SER A 1 106 ? 14.026 -1.605 -15.362 1.00 87.06 106 SER A O 1
ATOM 840 N N . ASN A 1 107 ? 13.843 -1.410 -17.596 1.00 86.69 107 ASN A N 1
ATOM 841 C CA . ASN A 1 107 ? 14.222 0.006 -17.677 1.00 86.69 107 ASN A CA 1
ATOM 842 C C . ASN A 1 107 ? 12.990 0.925 -17.776 1.00 86.69 107 ASN A C 1
ATOM 844 O O . ASN A 1 107 ? 13.091 2.099 -18.113 1.00 86.69 107 ASN A O 1
ATOM 848 N N . LYS A 1 108 ? 11.782 0.393 -17.546 1.00 90.62 108 LYS A N 1
ATOM 849 C CA . LYS A 1 108 ? 10.538 1.173 -17.662 1.00 90.62 108 LYS A CA 1
ATOM 850 C C . LYS A 1 108 ? 10.408 2.220 -16.554 1.00 90.62 108 LYS A C 1
ATOM 852 O O . LYS A 1 108 ? 9.878 3.309 -16.783 1.00 90.62 108 LYS A O 1
ATOM 857 N N . TYR A 1 109 ? 10.881 1.872 -15.362 1.00 93.44 109 TYR A N 1
ATOM 858 C CA . TYR A 1 109 ? 10.770 2.674 -14.154 1.00 93.44 109 TYR A CA 1
ATOM 859 C C . TYR A 1 109 ? 12.148 2.951 -13.565 1.00 93.44 109 TYR A C 1
ATOM 861 O O . TYR A 1 109 ? 13.046 2.122 -13.681 1.00 93.44 109 TYR A O 1
ATOM 869 N N . LYS A 1 110 ? 12.279 4.080 -12.870 1.00 93.56 110 LYS A N 1
ATOM 870 C CA . LYS A 1 110 ? 13.469 4.428 -12.086 1.00 93.56 110 LYS A CA 1
ATOM 871 C C . LYS A 1 110 ? 13.103 4.835 -10.663 1.00 93.56 110 LYS A C 1
ATOM 873 O O . LYS A 1 110 ? 11.967 5.247 -10.409 1.00 93.56 110 LYS A O 1
ATOM 878 N N . ASN A 1 111 ? 14.107 4.793 -9.784 1.00 93.50 111 ASN A N 1
ATOM 879 C CA . ASN A 1 111 ? 14.015 5.070 -8.345 1.00 93.50 111 ASN A CA 1
ATOM 880 C C . ASN A 1 111 ? 13.037 4.145 -7.611 1.00 93.50 111 ASN A C 1
ATOM 882 O O . ASN A 1 111 ? 12.362 3.336 -8.226 1.00 93.50 111 ASN A O 1
ATOM 886 N N . SER A 1 112 ? 12.967 4.250 -6.286 1.00 92.50 112 SER A N 1
ATOM 887 C CA . SER A 1 112 ? 11.994 3.515 -5.473 1.00 92.50 112 SER A CA 1
ATOM 888 C C . SER A 1 112 ? 11.135 4.469 -4.657 1.00 92.50 112 SER A C 1
ATOM 890 O O . SER A 1 112 ? 11.589 5.550 -4.269 1.00 92.50 112 SER A O 1
ATOM 892 N N . GLU A 1 113 ? 9.892 4.072 -4.400 1.00 95.44 113 GLU A N 1
ATOM 893 C CA . GLU A 1 113 ? 8.955 4.866 -3.609 1.00 95.44 113 GLU A CA 1
ATOM 894 C C . GLU A 1 113 ? 8.184 3.998 -2.611 1.00 95.44 113 GLU A C 1
ATOM 896 O O . GLU A 1 113 ? 7.959 2.810 -2.847 1.00 95.44 113 GLU A O 1
ATOM 901 N N . GLU A 1 114 ? 7.813 4.592 -1.480 1.00 95.12 114 GLU A N 1
ATOM 902 C CA . GLU A 1 114 ? 6.997 3.961 -0.448 1.00 95.12 114 GLU A CA 1
ATOM 903 C C . GLU A 1 114 ? 5.515 4.238 -0.678 1.00 95.12 114 GLU A C 1
ATOM 905 O O . GLU A 1 114 ? 5.095 5.351 -0.985 1.00 95.12 114 GLU A O 1
ATOM 910 N N . ILE A 1 115 ? 4.700 3.218 -0.442 1.00 94.75 115 ILE A N 1
ATOM 911 C CA . ILE A 1 115 ? 3.253 3.341 -0.342 1.00 94.75 115 ILE A CA 1
ATOM 912 C C . ILE A 1 115 ? 2.865 3.022 1.095 1.00 94.75 115 ILE A C 1
ATOM 914 O O . ILE A 1 115 ? 3.049 1.897 1.562 1.00 94.75 115 ILE A O 1
ATOM 918 N N . LYS A 1 116 ? 2.283 3.994 1.797 1.00 94.44 116 LYS A N 1
ATOM 919 C CA . LYS A 1 116 ? 1.769 3.776 3.154 1.00 94.44 116 LYS A CA 1
ATOM 920 C C . LYS A 1 116 ? 0.503 2.929 3.098 1.00 94.44 116 LYS A C 1
ATOM 922 O O . LYS A 1 116 ? -0.399 3.230 2.312 1.00 94.44 116 LYS A O 1
ATOM 927 N N . TYR A 1 117 ? 0.386 1.893 3.923 1.00 91.69 117 TYR A N 1
ATOM 928 C CA . TYR A 1 117 ? -0.860 1.132 4.011 1.00 91.69 117 TYR A CA 1
ATOM 929 C C . TYR A 1 117 ? -1.502 1.240 5.391 1.00 91.69 117 TYR A C 1
ATOM 931 O O . TYR A 1 117 ? -0.838 1.250 6.423 1.00 91.69 117 TYR A O 1
ATOM 939 N N . TYR A 1 118 ? -2.832 1.311 5.393 1.00 89.50 118 TYR A N 1
ATOM 940 C CA . TYR A 1 118 ? -3.639 1.423 6.604 1.00 89.50 118 TYR A CA 1
ATOM 941 C C . TYR A 1 118 ? -4.592 0.241 6.724 1.00 89.50 118 TYR A C 1
ATOM 943 O O . TYR A 1 118 ? -5.278 -0.109 5.760 1.00 89.50 118 TYR A O 1
ATOM 951 N N . ILE A 1 119 ? -4.678 -0.339 7.918 1.00 85.50 119 ILE A N 1
ATOM 952 C CA . ILE A 1 119 ? -5.662 -1.375 8.226 1.00 85.50 119 ILE A CA 1
ATOM 953 C C . ILE A 1 119 ? -6.950 -0.691 8.679 1.00 85.50 119 ILE A C 1
ATOM 955 O O . ILE A 1 119 ? -6.996 -0.039 9.718 1.00 85.50 119 ILE A O 1
ATOM 959 N N . LYS A 1 120 ? -8.004 -0.833 7.880 1.00 81.94 120 LYS A N 1
ATOM 960 C CA . LYS A 1 120 ? -9.360 -0.410 8.213 1.00 81.94 120 LYS A CA 1
ATOM 961 C C . LYS A 1 120 ? -10.039 -1.505 9.025 1.00 81.94 120 LYS A C 1
ATOM 963 O O . LYS A 1 120 ? -10.077 -2.660 8.602 1.00 81.94 120 LYS A O 1
ATOM 968 N N . LYS A 1 121 ? -10.625 -1.111 10.153 1.00 72.12 121 LYS A N 1
ATOM 969 C CA . LYS A 1 121 ? -11.564 -1.935 10.918 1.00 72.12 121 LYS A CA 1
ATOM 970 C C . LYS A 1 121 ? -12.986 -1.660 10.430 1.00 72.12 121 LYS A C 1
ATOM 972 O O . LYS A 1 121 ? -13.335 -0.511 10.154 1.00 72.12 121 LYS A O 1
ATOM 977 N N . ASN A 1 122 ? -13.791 -2.709 10.292 1.00 71.25 122 ASN A N 1
ATOM 978 C CA . ASN A 1 122 ? -15.212 -2.565 9.998 1.00 71.25 122 ASN A CA 1
ATOM 979 C C . ASN A 1 122 ? -15.974 -2.398 11.316 1.00 71.25 122 ASN A C 1
ATOM 981 O O . ASN A 1 122 ? -16.195 -3.371 12.028 1.00 71.25 122 ASN A O 1
ATOM 985 N N . LEU A 1 123 ? -16.383 -1.167 11.625 1.00 68.88 123 LEU A N 1
ATOM 986 C CA . LEU A 1 123 ? -17.082 -0.863 12.876 1.00 68.88 123 LEU A CA 1
ATOM 987 C C . LEU A 1 123 ? -18.455 -1.543 12.969 1.00 68.88 123 LEU A C 1
ATOM 989 O O . LEU A 1 123 ? -18.905 -1.831 14.068 1.00 68.88 123 LEU A O 1
ATOM 993 N N . SER A 1 124 ? -19.107 -1.850 11.843 1.00 68.69 124 SER A N 1
ATOM 994 C CA . SER A 1 124 ? -20.408 -2.536 11.842 1.00 68.69 124 SER A CA 1
ATOM 995 C C . SER A 1 124 ? -20.325 -3.998 12.285 1.00 68.69 124 SER A C 1
ATOM 997 O O . SER A 1 124 ? -21.349 -4.590 12.604 1.00 68.69 124 SER A O 1
ATOM 999 N N . SER A 1 125 ? -19.130 -4.594 12.266 1.00 67.69 125 SER A N 1
ATOM 1000 C CA . SER A 1 125 ? -18.888 -5.954 12.763 1.00 67.69 125 SER A CA 1
ATOM 1001 C C . SER A 1 125 ? -18.297 -5.990 14.173 1.00 67.69 125 SER A C 1
ATOM 1003 O O . SER A 1 125 ? -18.096 -7.076 14.709 1.00 67.69 125 SER A O 1
ATOM 1005 N N . GLU A 1 126 ? -17.994 -4.831 14.760 1.00 65.94 126 GLU A N 1
ATOM 1006 C CA . GLU A 1 126 ? -17.516 -4.740 16.139 1.00 65.94 126 GLU A CA 1
ATOM 1007 C C . GLU A 1 126 ? -18.710 -4.777 17.108 1.00 65.94 126 GLU A C 1
ATOM 1009 O O . GLU A 1 126 ? -19.778 -4.244 16.791 1.00 65.94 126 GLU A O 1
ATOM 1014 N N . PRO A 1 127 ? -18.562 -5.383 18.297 1.00 63.22 127 PRO A N 1
ATOM 1015 C CA . PRO A 1 127 ? -19.628 -5.396 19.290 1.00 63.22 127 PRO A CA 1
ATOM 1016 C C . PRO A 1 127 ? -19.975 -3.970 19.746 1.00 63.22 127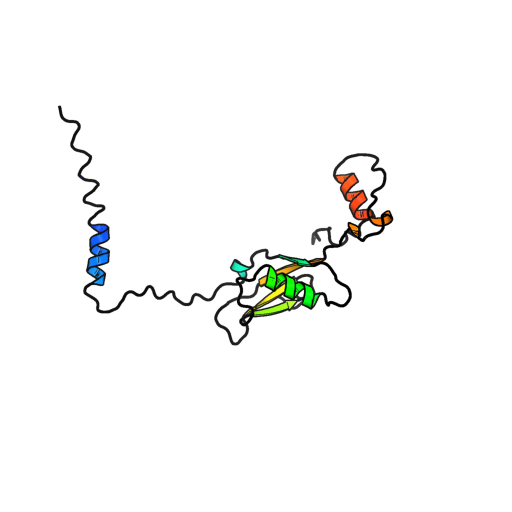 PRO A C 1
ATOM 1018 O O . PRO A 1 127 ? -19.103 -3.105 19.853 1.00 63.22 127 PRO A O 1
ATOM 1021 N N . GLU A 1 128 ? -21.246 -3.723 20.082 1.00 64.38 128 GLU A N 1
ATOM 1022 C CA . GLU A 1 128 ? -21.734 -2.401 20.522 1.00 64.38 128 GLU A CA 1
ATOM 1023 C C . GLU A 1 128 ? -20.954 -1.832 21.716 1.00 64.38 128 GLU A C 1
ATOM 1025 O O . GLU A 1 128 ? -20.841 -0.620 21.880 1.00 64.38 128 GLU A O 1
ATOM 1030 N N . THR A 1 129 ? -20.362 -2.691 22.545 1.00 62.50 129 THR A N 1
ATOM 1031 C CA . THR A 1 129 ? -19.516 -2.291 23.676 1.00 62.50 129 THR A CA 1
ATOM 1032 C C . THR A 1 129 ? -18.266 -1.508 23.248 1.00 62.50 129 THR A C 1
ATOM 1034 O O . THR A 1 129 ? -17.809 -0.641 24.006 1.00 62.50 129 THR A O 1
ATOM 1037 N N . VAL A 1 130 ? -17.760 -1.765 22.034 1.00 62.38 130 VAL A N 1
ATOM 1038 C CA . VAL A 1 130 ? -16.589 -1.122 21.411 1.00 62.38 130 VAL A CA 1
ATOM 1039 C C . VAL A 1 130 ? -16.976 0.159 20.661 1.00 62.38 130 VAL A C 1
ATOM 1041 O O . VAL A 1 130 ? -16.219 1.126 20.676 1.00 62.38 130 VAL A O 1
ATOM 1044 N N . THR A 1 131 ? -18.155 0.208 20.035 1.00 61.34 131 THR A N 1
ATOM 1045 C CA . THR A 1 131 ? -18.587 1.341 19.189 1.00 61.34 131 THR A CA 1
ATOM 1046 C C . THR A 1 131 ? -19.451 2.375 19.911 1.00 61.34 131 THR A C 1
ATOM 1048 O O . THR A 1 131 ? -19.503 3.533 19.497 1.00 61.34 131 THR A O 1
ATOM 1051 N N . ASN A 1 132 ? -20.104 2.004 21.013 1.00 70.19 132 ASN A N 1
ATOM 1052 C CA . ASN A 1 132 ? -20.891 2.928 21.818 1.00 70.19 132 ASN A CA 1
ATOM 1053 C C . ASN A 1 132 ? -19.966 3.790 22.688 1.00 70.19 132 ASN A C 1
ATOM 1055 O O . ASN A 1 132 ? -19.459 3.328 23.711 1.00 70.19 132 ASN A O 1
ATOM 1059 N N . LEU A 1 133 ? -19.776 5.057 22.315 1.00 70.50 133 LEU A N 1
ATOM 1060 C CA . LEU A 1 133 ? -18.965 6.030 23.064 1.00 70.50 133 LEU A CA 1
ATOM 1061 C C . LEU A 1 133 ? -19.566 6.408 24.431 1.00 70.50 133 LEU A C 1
ATOM 1063 O O . LEU A 1 133 ? -18.902 7.051 25.240 1.00 70.50 133 LEU A O 1
ATOM 1067 N N . GLY A 1 134 ? -20.799 5.981 24.718 1.00 72.19 134 GLY A N 1
ATOM 1068 C CA . GLY A 1 134 ? -21.536 6.370 25.910 1.00 72.19 134 GLY A CA 1
ATOM 1069 C C . GLY A 1 134 ? -21.949 7.841 25.870 1.00 72.19 134 GLY A C 1
ATOM 1070 O O . GLY A 1 134 ? -22.001 8.480 24.819 1.00 72.19 134 GLY A O 1
ATOM 1071 N N . LYS A 1 135 ? -22.273 8.389 27.042 1.00 73.50 135 LYS A N 1
ATOM 1072 C CA . LYS A 1 135 ? -22.650 9.796 27.182 1.00 73.50 135 LYS A CA 1
ATOM 1073 C C . LYS A 1 135 ? -21.389 10.644 27.335 1.00 73.50 135 LYS A C 1
ATOM 1075 O O . LYS A 1 135 ? -20.700 10.538 28.345 1.00 73.50 135 LYS A O 1
ATOM 1080 N N . ILE A 1 136 ? -21.115 11.500 26.355 1.00 74.00 136 ILE A N 1
ATOM 1081 C CA . ILE A 1 136 ? -20.034 12.484 26.434 1.00 74.00 136 ILE A CA 1
ATOM 1082 C C . ILE A 1 136 ? -20.576 13.700 27.187 1.00 74.00 136 ILE A C 1
ATOM 1084 O O . ILE A 1 136 ? -21.523 14.348 26.744 1.00 74.00 136 ILE A O 1
ATOM 1088 N N . SER A 1 137 ? -20.003 13.975 28.358 1.00 68.88 137 SER A N 1
ATOM 1089 C CA . SER A 1 137 ? -20.477 15.004 29.294 1.00 68.88 137 SER A CA 1
ATOM 1090 C C . SER A 1 137 ? -20.449 16.412 28.698 1.00 68.88 137 SER A C 1
ATOM 1092 O O . SER A 1 137 ? -21.279 17.247 29.047 1.00 68.88 137 SER A O 1
ATOM 1094 N N . VAL A 1 138 ? -19.485 16.669 27.808 1.00 75.19 138 VAL A N 1
ATOM 1095 C CA . VAL A 1 138 ? -19.236 17.964 27.174 1.00 75.19 138 VAL A CA 1
ATOM 1096 C C . VAL A 1 138 ? -18.989 17.737 25.684 1.00 75.19 138 VAL A C 1
ATOM 1098 O O . VAL A 1 138 ? -18.059 17.032 25.308 1.00 75.19 138 VAL A O 1
ATOM 1101 N N . ASN A 1 139 ? -19.824 18.333 24.831 1.00 78.12 139 ASN A N 1
ATOM 1102 C CA . ASN A 1 139 ? -19.745 18.180 23.376 1.00 78.12 139 ASN A CA 1
ATOM 1103 C C . ASN A 1 139 ? -18.647 19.075 22.769 1.00 78.12 139 ASN A C 1
ATOM 1105 O O . ASN A 1 139 ? -18.937 20.022 22.040 1.00 78.12 139 ASN A O 1
ATOM 1109 N N . THR A 1 140 ? -17.390 18.814 23.124 1.00 83.31 140 THR A N 1
ATOM 1110 C CA . THR A 1 140 ? -16.209 19.465 22.543 1.00 83.31 140 THR A CA 1
ATOM 1111 C C . THR A 1 140 ? -15.389 18.457 21.753 1.00 83.31 140 THR A C 1
ATOM 1113 O O . THR A 1 140 ? -15.324 17.280 22.103 1.00 83.31 140 THR A O 1
ATOM 1116 N N . GLU A 1 141 ? -14.725 18.927 20.697 1.00 78.38 141 GLU A N 1
ATOM 1117 C CA . GLU A 1 141 ? -13.868 18.102 19.836 1.00 78.38 141 GLU A CA 1
ATOM 1118 C C . GLU A 1 141 ? -12.854 17.283 20.646 1.00 78.38 141 GLU A C 1
ATOM 1120 O O . GLU A 1 141 ? -12.725 16.077 20.449 1.00 78.38 141 GLU A O 1
ATOM 1125 N N . THR A 1 142 ? -12.205 17.910 21.626 1.00 82.44 142 THR A N 1
ATOM 1126 C CA . THR A 1 142 ? -11.206 17.266 22.482 1.00 82.44 142 THR A CA 1
ATOM 1127 C C . THR A 1 142 ? -11.780 16.098 23.287 1.00 82.44 142 THR A C 1
ATOM 1129 O O . THR A 1 142 ? -11.167 15.033 23.350 1.00 82.44 142 THR A O 1
ATOM 1132 N N . GLU A 1 143 ? -12.960 16.266 23.889 1.00 80.31 143 GLU A N 1
ATOM 1133 C CA . GLU A 1 143 ? -13.599 15.216 24.693 1.00 80.31 143 GLU A CA 1
ATOM 1134 C C . GLU A 1 143 ? -14.162 14.092 23.810 1.00 80.31 143 GLU A C 1
ATOM 1136 O O . GLU A 1 143 ? -14.075 12.918 24.174 1.00 80.31 143 GLU A O 1
ATOM 1141 N N . ILE A 1 144 ? -14.646 14.419 22.606 1.00 79.12 144 ILE A N 1
ATOM 1142 C CA . ILE A 1 144 ? -15.059 13.430 21.600 1.00 79.12 144 ILE A CA 1
ATOM 1143 C C . ILE A 1 144 ? -13.863 12.586 21.154 1.00 79.12 144 ILE A C 1
ATOM 1145 O O . ILE A 1 144 ? -13.933 11.356 21.174 1.00 79.12 144 ILE A O 1
ATOM 1149 N N . LEU A 1 145 ? -12.747 13.223 20.794 1.00 78.00 145 LEU A N 1
ATOM 1150 C CA . LEU A 1 145 ? -11.527 12.529 20.379 1.00 78.00 145 LEU A CA 1
ATOM 1151 C C . LEU A 1 145 ? -10.987 11.636 21.494 1.00 78.00 145 LEU A C 1
ATOM 1153 O O . LEU A 1 145 ? -10.605 10.494 21.239 1.00 78.00 145 LEU A O 1
ATOM 1157 N N . LYS A 1 146 ? -11.008 12.116 22.738 1.00 80.19 146 LYS A N 1
ATOM 1158 C CA . LYS A 1 146 ? -10.604 11.339 23.911 1.00 80.19 146 LYS A CA 1
ATOM 1159 C C . LYS A 1 146 ? -11.484 10.102 24.111 1.00 80.19 146 LYS A C 1
ATOM 1161 O O . LYS A 1 146 ? -10.944 9.015 24.304 1.00 80.19 146 LYS A O 1
ATOM 1166 N N . ALA A 1 147 ? -12.807 10.238 24.003 1.00 79.12 147 ALA A N 1
ATOM 1167 C CA . ALA A 1 147 ? -13.741 9.117 24.123 1.00 79.12 147 ALA A CA 1
ATOM 1168 C C . ALA A 1 147 ? -13.549 8.069 23.010 1.00 79.12 147 ALA A C 1
ATOM 1170 O O . ALA A 1 147 ? -13.541 6.868 23.285 1.00 79.12 147 ALA A O 1
ATOM 1171 N N . ILE A 1 148 ? -13.330 8.513 21.766 1.00 76.69 148 ILE A N 1
ATOM 1172 C CA . ILE A 1 148 ? -13.016 7.631 20.630 1.00 76.69 148 ILE A CA 1
ATOM 1173 C C . ILE A 1 148 ? -11.701 6.888 20.891 1.00 76.69 148 ILE A C 1
ATOM 1175 O O . ILE A 1 148 ? -11.663 5.668 20.769 1.00 76.69 148 ILE A O 1
ATOM 1179 N N . THR A 1 149 ? -10.654 7.604 21.307 1.00 74.31 149 THR A N 1
ATOM 1180 C CA . THR A 1 149 ? -9.306 7.052 21.543 1.00 74.31 149 THR A CA 1
ATOM 1181 C C . THR A 1 149 ? -9.282 6.024 22.681 1.00 74.31 149 THR A C 1
ATOM 1183 O O . THR A 1 149 ? -8.525 5.060 22.644 1.00 74.31 149 THR A O 1
ATOM 1186 N N . GLN A 1 150 ? -10.111 6.208 23.714 1.00 75.00 150 GLN A N 1
ATOM 1187 C CA . GLN A 1 150 ? -10.196 5.275 24.844 1.00 75.00 150 GLN A CA 1
ATOM 1188 C C . GLN A 1 150 ? -10.895 3.956 24.497 1.00 75.00 150 GLN A C 1
ATOM 1190 O O . GLN A 1 150 ? -10.566 2.925 25.082 1.00 75.00 150 GLN A O 1
ATOM 1195 N N . LYS A 1 151 ? -11.884 3.983 23.597 1.00 70.44 151 LYS A N 1
ATOM 1196 C CA . LYS A 1 151 ? -12.716 2.812 23.279 1.00 70.44 151 LYS A CA 1
ATOM 1197 C C . LYS A 1 151 ? -12.292 2.074 22.025 1.00 70.44 151 LYS A C 1
ATOM 1199 O O . LYS A 1 151 ? -12.336 0.848 21.974 1.00 70.44 151 LYS A O 1
ATOM 1204 N N . ILE A 1 152 ? -11.913 2.824 21.006 1.00 68.25 152 ILE A N 1
ATOM 1205 C CA . ILE A 1 152 ? -11.407 2.279 19.762 1.00 68.25 152 ILE A CA 1
ATOM 1206 C C . ILE A 1 152 ? -9.900 2.300 19.921 1.00 68.25 152 ILE A C 1
ATOM 1208 O O . ILE A 1 152 ? -9.337 3.372 20.091 1.00 68.25 152 ILE A O 1
ATOM 1212 N N . ASP A 1 153 ? -9.259 1.130 19.883 1.00 58.00 153 ASP A N 1
ATOM 1213 C CA . ASP A 1 153 ? -7.799 1.019 19.891 1.00 58.00 153 ASP A CA 1
ATOM 1214 C C . ASP A 1 153 ? -7.218 1.835 18.724 1.00 58.00 153 ASP A C 1
ATOM 1216 O O . ASP A 1 153 ? -7.164 1.394 17.572 1.00 58.00 153 ASP A O 1
ATOM 1220 N N . SER A 1 154 ? -6.889 3.082 19.044 1.00 53.94 154 SER A N 1
ATOM 1221 C CA . SER A 1 154 ? -6.480 4.161 18.159 1.00 53.94 154 SER A CA 1
ATOM 1222 C C . SER A 1 154 ? -4.981 4.398 18.265 1.00 53.94 154 SER A C 1
ATOM 1224 O O . SER A 1 154 ? -4.484 5.463 17.899 1.00 53.94 154 SER A O 1
ATOM 1226 N N . SER A 1 155 ? -4.240 3.401 18.745 1.00 53.12 155 SER A N 1
ATOM 1227 C CA . SER A 1 155 ? -2.781 3.353 18.672 1.00 53.12 155 SER A CA 1
ATOM 1228 C C . SER A 1 155 ? -2.265 3.564 17.231 1.00 53.12 155 SER A C 1
ATOM 1230 O O . SER A 1 155 ? -1.124 3.973 17.039 1.00 53.12 155 SER A O 1
ATOM 1232 N N . SER A 1 156 ? -3.125 3.394 16.213 1.00 46.34 156 SER A N 1
ATOM 1233 C CA . SER A 1 156 ? -2.887 3.754 14.806 1.00 46.34 156 SER A CA 1
ATOM 1234 C C . SER A 1 156 ? -3.347 5.160 14.366 1.00 46.34 156 SER A C 1
ATOM 1236 O O . SER A 1 156 ? -3.093 5.528 13.221 1.00 46.34 156 SER A O 1
ATOM 1238 N N . LEU A 1 157 ? -4.073 5.915 15.201 1.00 43.28 157 LEU A N 1
ATOM 1239 C CA . LEU A 1 157 ? -4.544 7.288 14.924 1.00 43.28 157 LEU A CA 1
ATOM 1240 C C . LEU A 1 157 ? -3.637 8.360 15.530 1.00 43.28 157 LEU A C 1
ATOM 1242 O O . LEU A 1 157 ? -3.709 9.514 15.118 1.00 43.28 157 LEU A O 1
ATOM 1246 N N . GLN A 1 158 ? -2.788 7.998 16.493 1.00 43.91 158 GLN A N 1
ATOM 1247 C CA . GLN A 1 158 ? -1.739 8.897 16.947 1.00 43.91 158 GLN A CA 1
ATOM 1248 C C . GLN A 1 158 ? -0.720 9.046 15.813 1.00 43.91 158 GLN A C 1
ATOM 1250 O O . GLN A 1 158 ? 0.006 8.103 15.485 1.00 43.91 158 GLN A O 1
ATOM 1255 N N . GLU A 1 159 ? -0.663 10.228 15.195 1.00 40.97 159 GLU A N 1
ATOM 1256 C CA . GLU A 1 159 ? 0.557 10.645 14.514 1.00 40.97 159 GLU A CA 1
ATOM 1257 C C . GLU A 1 159 ? 1.678 10.544 15.543 1.00 40.97 159 GLU A C 1
ATOM 1259 O O . GLU A 1 159 ? 1.677 11.248 16.552 1.00 40.97 159 GLU A O 1
ATOM 1264 N N . LYS A 1 160 ? 2.611 9.614 15.324 1.00 36.47 160 LYS A N 1
ATOM 1265 C CA . LYS A 1 160 ? 3.851 9.590 16.089 1.00 36.47 160 LYS A CA 1
ATOM 1266 C C . LYS A 1 160 ? 4.576 10.897 15.784 1.00 36.47 160 LYS A C 1
ATOM 1268 O O . LYS A 1 160 ? 5.243 10.999 14.756 1.00 36.47 160 LYS A O 1
ATOM 1273 N N . SER A 1 161 ? 4.434 11.891 16.656 1.00 35.19 161 SER A N 1
ATOM 1274 C CA . SER A 1 161 ? 5.379 12.993 16.721 1.00 35.19 161 SER A CA 1
ATOM 1275 C C . SER A 1 161 ? 6.687 12.409 17.245 1.00 35.19 161 SER A C 1
ATOM 1277 O O . SER A 1 161 ? 6.800 11.994 18.398 1.00 35.19 161 SER A O 1
ATOM 1279 N N . PHE A 1 162 ? 7.667 12.285 16.358 1.00 34.06 162 PHE A N 1
ATOM 1280 C CA . PHE A 1 162 ? 9.035 12.017 16.772 1.00 34.06 162 PHE A CA 1
ATOM 1281 C C . PHE A 1 162 ? 9.615 13.350 17.256 1.00 34.06 162 PHE A C 1
ATOM 1283 O O . PHE A 1 162 ? 9.754 14.279 16.459 1.00 34.06 162 PHE A O 1
ATOM 1290 N N . LEU A 1 163 ? 9.847 13.447 18.569 1.00 32.34 163 LEU A N 1
ATOM 1291 C CA . LEU A 1 163 ? 10.787 14.399 19.167 1.00 32.34 163 LEU A CA 1
ATOM 1292 C C . LEU A 1 163 ? 12.221 13.951 18.868 1.00 32.34 163 LEU A C 1
ATOM 1294 O O . LEU A 1 163 ? 12.452 12.717 18.877 1.00 32.34 163 LEU A O 1
#

Nearest PDB structures (foldseek):
  4rh9-assembly1_A  TM=3.096E-01  e=1.772E+00  Homo sapiens
  4ri5-assembly2_B  TM=2.720E-01  e=3.003E+00  Homo sapiens
  4s0g-assembly1_A  TM=3.336E-01  e=6.202E+00  Homo sapiens
  4qun-assembly2_B  TM=2.732E-01  e=3.909E+00  Homo sapiens

Organism: NCBI:txid1179777

Radius of gyration: 28.74 Å; Cα contacts (8 Å, |Δi|>4): 174; chains: 1; bounding box: 39×76×76 Å

pLDDT: mean 73.62, std 19.97, range [32.34, 96.06]

Mean predicted aligned error: 16.31 Å

Sequence (163 aa):
MKKLLVLLSSSVLLSLSFSSIYLLNYKNNNQVVLKQENKETDLTKLLYNAYVSIITKSGKSIKDLVLEAIKKKYSFLDFSALDIEVGKDKNGRESTYAVVKPKSNSNKYKNSEEIKYYIKKNLSSEPETVTNLGKISVNTETEILKAITQKIDSSSLQEKSFL

Secondary structure (DSSP, 8-state):
----SSSSSSSHHHHHHHHHHHHHHHS-SS----------EEHHHHTTT-EEEEE--TT--HHHHHHHHHHHHTTTS-TTSEEEEEEE-TTS-EEEEEEEEE-TT--SEES-EEEEEEEE--GGGS-HHHH-----SS--HHHHHHHHHHHTT-TTTS-----

Solvent-accessible surface area (backbone atoms only — not comparable to full-atom values): 10242 Å² total; per-residue (Å²): 142,88,93,82,87,85,78,71,75,70,62,61,63,65,57,55,66,59,50,57,62,56,57,66,56,72,80,43,100,60,82,82,64,82,72,73,68,89,69,49,41,50,34,49,72,76,34,59,90,32,68,47,71,33,66,87,51,92,96,58,57,69,59,58,47,50,51,52,40,47,50,64,76,48,60,91,56,66,66,90,44,43,42,76,46,65,44,18,41,92,86,68,45,82,44,66,21,27,24,41,31,45,32,99,91,34,74,64,40,36,66,61,29,57,30,42,54,42,82,49,80,65,69,90,78,49,59,64,85,52,71,54,72,71,86,71,94,55,98,40,72,69,53,50,51,50,44,48,48,74,53,39,91,36,84,83,69,57,78,80,77,82,128

Foldseek 3Di:
DDPPDDPPPVVVVVVVVVVVVVVVCPPDPDPPPVPPPLPQAEPCVVQVQAEFEFEDDPPDDPVVRRVVRCCVVPVVDDCVQKDKAAQQDPVRDGDQWIKIAGDPPDSNHDDIDIYGYHYDDDPVPDDCQLVVLDDQPDPDPVSVVVSNVVRHVVVVVDPPPDD